Protein AF-A0A093GTI0-F1 (afdb_monomer)

Sequence (47 aa):
KFHLNMRRNFFPVRVAEHWNRLPREAVESPSLETFKTRLDVILGNML

Foldseek 3Di:
DPPPPPDPPPCPPVVVVVLVVDDVCVVPDPVNVVVVVVVVVVVVVVD

Secondary structure (DSSP, 8-state):
-----S-TTHHHHHHHHHHTTS-HHHHT-HHHHHHHHHHHHHHHTT-

Radius of gyration: 12.84 Å; Cα contacts (8 Å, |Δi|>4): 7; chains: 1; bounding box: 26×25×31 Å

pLDDT: mean 71.43, std 11.0, range [54.88, 87.44]

Mean predicted aligned error: 10.6 Å

Organism: NCBI:txid441894

Structure (mmCIF, N/CA/C/O backbone):
data_AF-A0A093GTI0-F1
#
_entry.id   AF-A0A093GTI0-F1
#
loop_
_atom_site.group_PDB
_atom_site.id
_atom_site.type_symbol
_atom_site.label_atom_id
_atom_site.label_alt_id
_atom_site.label_comp_id
_atom_site.label_asym_id
_atom_site.label_entity_id
_atom_site.label_seq_id
_atom_site.pdbx_PDB_ins_code
_atom_site.Cartn_x
_atom_site.Cartn_y
_atom_site.Cartn_z
_atom_site.occupancy
_atom_site.B_iso_or_equiv
_atom_site.auth_seq_id
_atom_site.auth_comp_id
_atom_site.auth_asym_id
_atom_site.auth_atom_id
_atom_site.pdbx_PDB_model_num
ATOM 1 N N . LYS A 1 1 ? 5.060 13.886 -19.190 1.00 55.00 1 LYS A N 1
ATOM 2 C CA . LYS A 1 1 ? 5.430 12.466 -18.966 1.00 55.00 1 LYS A CA 1
ATOM 3 C C . LYS A 1 1 ? 5.913 12.341 -17.526 1.00 55.00 1 LYS A C 1
ATOM 5 O O . LYS A 1 1 ? 7.028 12.747 -17.234 1.00 55.00 1 LYS A O 1
ATOM 10 N N . PHE A 1 2 ? 5.027 11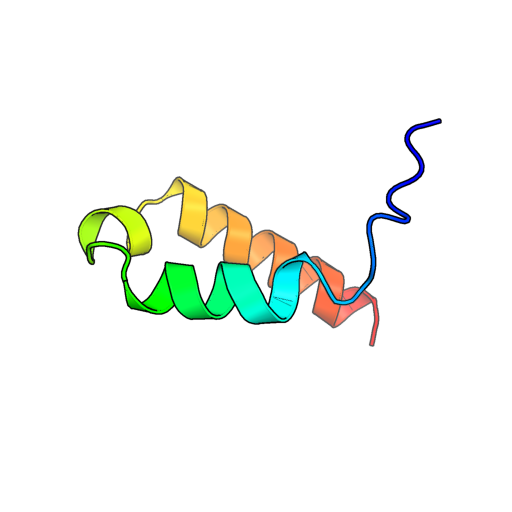.934 -16.615 1.00 57.50 2 PHE A N 1
ATOM 11 C CA . PHE A 1 2 ? 5.341 11.780 -15.192 1.00 57.50 2 PHE A CA 1
ATOM 12 C C . PHE A 1 2 ? 6.294 10.590 -15.044 1.00 57.50 2 PHE A C 1
ATOM 14 O O . PHE A 1 2 ? 5.877 9.442 -15.170 1.00 57.50 2 PHE A O 1
ATOM 21 N N . HIS A 1 3 ? 7.588 10.850 -14.859 1.00 56.16 3 HIS A N 1
ATOM 22 C CA . HIS A 1 3 ? 8.541 9.789 -14.562 1.00 56.16 3 HIS A CA 1
ATOM 23 C C . HIS A 1 3 ? 8.264 9.265 -13.150 1.00 56.16 3 HIS A C 1
ATOM 25 O O . HIS A 1 3 ? 8.750 9.806 -12.161 1.00 56.16 3 HIS A O 1
ATOM 31 N N . LEU A 1 4 ? 7.513 8.164 -13.077 1.00 61.78 4 LEU A N 1
ATOM 32 C CA . LEU A 1 4 ? 7.336 7.282 -11.917 1.00 61.78 4 LEU A CA 1
ATOM 33 C C . LEU A 1 4 ? 8.642 6.549 -11.541 1.00 61.78 4 LEU A C 1
ATOM 35 O O . LEU A 1 4 ? 8.628 5.436 -11.037 1.00 61.78 4 LEU A O 1
ATOM 39 N N . ASN A 1 5 ? 9.796 7.184 -11.747 1.00 57.00 5 ASN A N 1
ATOM 40 C CA . ASN A 1 5 ? 11.082 6.693 -11.265 1.00 57.00 5 ASN A CA 1
ATOM 41 C C . ASN A 1 5 ? 11.358 7.194 -9.833 1.00 57.00 5 ASN A C 1
ATOM 43 O O . ASN A 1 5 ? 12.503 7.431 -9.444 1.00 57.00 5 ASN A O 1
ATOM 47 N N . MET A 1 6 ? 10.300 7.393 -9.037 1.00 55.75 6 MET A N 1
ATOM 48 C CA . MET A 1 6 ? 10.398 7.659 -7.605 1.00 55.75 6 MET A CA 1
ATOM 49 C C . MET A 1 6 ? 10.843 6.371 -6.930 1.00 55.75 6 MET A C 1
ATOM 51 O O . MET A 1 6 ? 10.009 5.616 -6.452 1.00 55.75 6 MET A O 1
ATOM 55 N N . ARG A 1 7 ? 12.159 6.119 -6.962 1.00 56.75 7 ARG A N 1
ATOM 56 C CA . ARG A 1 7 ? 12.900 5.168 -6.128 1.00 56.75 7 ARG A CA 1
ATOM 57 C C . ARG A 1 7 ? 12.064 3.953 -5.731 1.00 56.75 7 ARG A C 1
ATOM 59 O O . ARG A 1 7 ? 11.324 4.012 -4.752 1.00 56.75 7 ARG A O 1
ATOM 66 N N . ARG A 1 8 ? 12.312 2.824 -6.390 1.00 56.12 8 ARG A N 1
ATOM 67 C CA . ARG A 1 8 ? 11.838 1.472 -6.036 1.00 56.12 8 ARG A CA 1
ATOM 68 C C . ARG A 1 8 ? 11.862 1.151 -4.522 1.00 56.12 8 ARG A C 1
ATOM 70 O O . ARG A 1 8 ? 11.148 0.265 -4.087 1.00 56.12 8 ARG A O 1
ATOM 77 N N . ASN A 1 9 ? 12.620 1.907 -3.719 1.00 55.16 9 ASN A N 1
ATOM 78 C CA . ASN A 1 9 ? 12.760 1.804 -2.266 1.00 55.16 9 ASN A CA 1
ATOM 79 C C . ASN A 1 9 ? 11.995 2.844 -1.410 1.00 55.16 9 ASN A C 1
ATOM 81 O O . ASN A 1 9 ? 12.032 2.725 -0.188 1.00 55.16 9 ASN A O 1
ATOM 85 N N . PHE A 1 10 ? 11.328 3.866 -1.964 1.00 54.88 10 PHE A N 1
ATOM 86 C CA . PHE A 1 10 ? 10.634 4.876 -1.138 1.00 54.88 10 PHE A CA 1
ATOM 87 C C . PHE A 1 10 ? 9.275 4.381 -0.631 1.00 54.88 10 PHE A C 1
ATOM 89 O O . PHE A 1 10 ? 8.921 4.624 0.521 1.00 54.88 10 PHE A O 1
ATOM 96 N N . PHE A 1 11 ? 8.542 3.658 -1.479 1.00 58.03 11 PHE A N 1
ATOM 97 C CA . PHE A 1 11 ? 7.258 3.061 -1.126 1.00 58.03 11 PHE A CA 1
ATOM 98 C C . PHE A 1 11 ? 7.373 1.816 -0.226 1.00 58.03 11 PHE A C 1
ATOM 100 O O . PHE A 1 11 ? 6.710 1.797 0.803 1.00 58.03 11 PHE A O 1
ATOM 107 N N . PRO A 1 12 ? 8.209 0.795 -0.497 1.00 60.81 12 PRO A N 1
ATOM 108 C CA . PRO A 1 12 ? 8.052 -0.489 0.191 1.00 60.81 12 PRO A CA 1
ATOM 109 C C . PRO A 1 12 ? 8.446 -0.487 1.671 1.00 60.81 12 PRO A C 1
ATOM 111 O O . PRO A 1 12 ? 7.879 -1.263 2.422 1.00 60.81 12 PRO A O 1
ATOM 114 N N . VAL A 1 13 ? 9.376 0.363 2.122 1.00 62.56 13 VAL A N 1
ATOM 115 C CA . VAL A 1 13 ? 9.851 0.294 3.520 1.00 62.56 13 VAL A CA 1
ATOM 116 C C . VAL A 1 13 ? 9.047 1.215 4.436 1.00 62.56 13 VAL A C 1
ATOM 118 O O . VAL A 1 13 ? 8.497 0.772 5.438 1.00 62.56 13 VAL A O 1
ATOM 121 N N . ARG A 1 14 ? 8.912 2.497 4.074 1.00 62.81 14 ARG A N 1
ATOM 122 C CA . ARG A 1 14 ? 8.229 3.476 4.935 1.00 62.81 14 ARG A CA 1
ATOM 123 C C . ARG A 1 14 ? 6.710 3.387 4.874 1.00 62.81 14 ARG A C 1
ATOM 125 O O . ARG A 1 14 ? 6.061 3.606 5.890 1.00 62.81 14 ARG A O 1
ATOM 132 N N . VAL A 1 15 ? 6.134 3.052 3.715 1.00 63.69 15 VAL A N 1
ATOM 133 C CA . VAL A 1 15 ? 4.674 2.905 3.598 1.00 63.69 15 VAL A CA 1
ATOM 134 C C . VAL A 1 15 ? 4.213 1.603 4.245 1.00 63.69 15 VAL A C 1
ATOM 136 O O . VAL A 1 15 ? 3.169 1.614 4.882 1.00 63.69 15 VAL A O 1
ATOM 139 N N . ALA A 1 16 ? 4.996 0.518 4.167 1.00 64.75 16 ALA A N 1
ATOM 140 C CA . ALA A 1 16 ? 4.679 -0.727 4.870 1.00 64.75 16 ALA A CA 1
ATOM 141 C C . ALA A 1 16 ? 4.746 -0.560 6.396 1.00 64.75 16 ALA A C 1
ATOM 143 O O . ALA A 1 16 ? 3.842 -0.996 7.106 1.00 64.75 16 ALA A O 1
ATOM 144 N N . GLU A 1 17 ? 5.770 0.123 6.916 1.00 67.94 17 GLU A N 1
ATOM 145 C CA . GLU A 1 17 ? 5.848 0.426 8.351 1.00 67.94 17 GLU A CA 1
ATOM 146 C C . GLU A 1 17 ? 4.684 1.323 8.802 1.00 67.94 17 GLU A C 1
ATOM 148 O O . GLU A 1 17 ? 4.072 1.079 9.842 1.00 67.94 17 GLU A O 1
ATOM 153 N N . HIS A 1 18 ? 4.313 2.316 7.988 1.00 67.44 18 HIS A N 1
ATOM 154 C CA . HIS A 1 18 ? 3.165 3.178 8.267 1.00 67.44 18 HIS A CA 1
ATOM 155 C C . HIS A 1 18 ? 1.833 2.419 8.216 1.00 67.44 18 HIS A C 1
ATOM 157 O O . HIS A 1 18 ? 0.966 2.657 9.050 1.00 67.44 18 HIS A O 1
ATOM 163 N N . TRP A 1 19 ? 1.694 1.457 7.303 1.00 73.31 19 TRP A N 1
ATOM 164 C CA . TRP A 1 19 ? 0.521 0.591 7.189 1.00 73.31 19 TRP A CA 1
ATOM 165 C C . TRP A 1 19 ? 0.235 -0.209 8.461 1.00 73.31 19 TRP A C 1
ATOM 167 O O . TRP A 1 19 ? -0.921 -0.348 8.843 1.00 73.31 19 TRP A O 1
ATOM 177 N N . ASN A 1 20 ? 1.279 -0.675 9.155 1.00 70.06 20 ASN A N 1
ATOM 178 C CA . ASN A 1 20 ? 1.145 -1.375 10.437 1.00 70.06 20 ASN A CA 1
ATOM 179 C C . ASN A 1 20 ? 0.699 -0.452 11.589 1.00 70.06 20 ASN A C 1
ATOM 181 O O . ASN A 1 20 ? 0.297 -0.936 12.644 1.00 70.06 20 ASN A O 1
ATOM 185 N N . ARG A 1 21 ? 0.776 0.873 11.403 1.00 80.62 21 ARG A N 1
ATOM 186 C CA . ARG A 1 21 ? 0.364 1.892 12.384 1.00 80.62 21 ARG A CA 1
ATOM 187 C C . ARG A 1 21 ? -0.985 2.529 12.044 1.00 80.62 21 ARG A C 1
ATOM 189 O O . ARG A 1 21 ? -1.447 3.380 12.802 1.00 80.62 21 ARG A O 1
ATOM 196 N N . LEU A 1 22 ? -1.606 2.155 10.922 1.00 77.50 22 LEU A N 1
ATOM 197 C CA . LEU A 1 22 ? -2.913 2.676 10.535 1.00 77.50 22 LEU A CA 1
ATOM 198 C C . LEU A 1 22 ? -4.031 2.011 11.353 1.00 77.50 22 LEU A C 1
ATOM 200 O O . LEU A 1 22 ? -3.981 0.805 11.604 1.00 77.50 22 LEU A O 1
ATOM 204 N N . PRO A 1 23 ? -5.062 2.775 11.756 1.00 78.38 23 PRO A N 1
ATOM 205 C CA . PRO A 1 23 ? -6.222 2.216 12.432 1.00 78.38 23 PRO A CA 1
ATOM 206 C C . PRO A 1 23 ? -6.957 1.234 11.514 1.00 78.38 23 PRO A C 1
ATOM 208 O O . PRO A 1 23 ? -7.035 1.433 10.300 1.00 78.38 23 PRO A O 1
ATOM 211 N N . ARG A 1 24 ? -7.532 0.184 12.110 1.00 77.44 24 ARG A N 1
ATOM 212 C CA . ARG A 1 24 ? -8.195 -0.915 11.390 1.00 77.44 24 ARG A CA 1
ATOM 213 C C . ARG A 1 24 ? -9.283 -0.425 10.430 1.00 77.44 24 ARG A C 1
ATOM 215 O O . ARG A 1 24 ? -9.377 -0.930 9.327 1.00 77.44 24 ARG A O 1
ATOM 222 N N . GLU A 1 25 ? -10.013 0.622 10.801 1.00 76.25 25 GLU A N 1
ATOM 223 C CA . GLU A 1 25 ? -11.045 1.243 9.960 1.00 76.25 25 GLU A CA 1
ATOM 224 C C . GLU A 1 25 ? -10.479 1.913 8.697 1.00 76.25 25 GLU A C 1
ATOM 226 O O . GLU A 1 25 ? -11.059 1.807 7.619 1.00 76.25 25 GLU A O 1
ATOM 231 N N . ALA A 1 26 ? -9.301 2.542 8.787 1.00 72.62 26 ALA A N 1
ATOM 232 C CA . ALA A 1 26 ? -8.621 3.069 7.605 1.00 72.62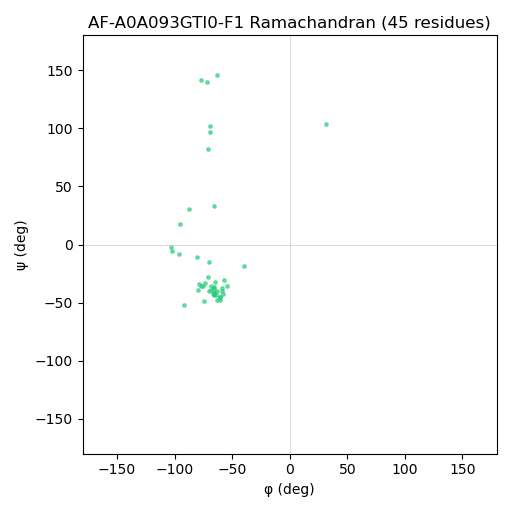 26 ALA A CA 1
ATOM 233 C C . ALA A 1 26 ? -8.134 1.926 6.700 1.00 72.62 26 ALA A C 1
ATOM 235 O O . ALA A 1 26 ? -8.186 2.051 5.476 1.00 72.62 26 ALA A O 1
ATOM 236 N N . VAL 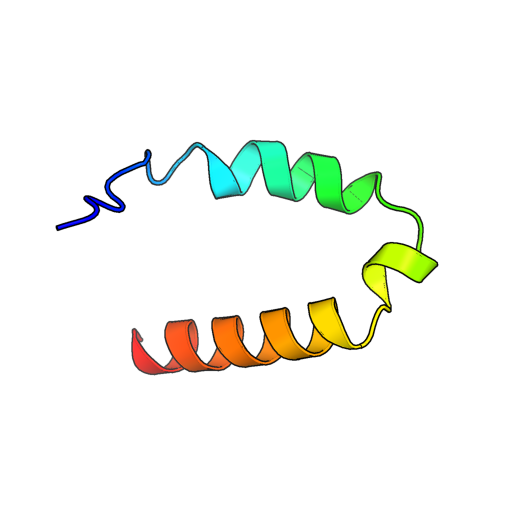A 1 27 ? -7.708 0.812 7.310 1.00 71.94 27 VAL A N 1
ATOM 237 C CA . VAL A 1 27 ? -7.222 -0.405 6.640 1.00 71.94 27 VAL A CA 1
ATOM 238 C C . VAL A 1 27 ? -8.344 -1.231 5.985 1.00 71.94 27 VAL A C 1
ATOM 240 O O . VAL A 1 27 ? -8.124 -1.831 4.935 1.00 71.94 27 VAL A O 1
ATOM 243 N N . GLU A 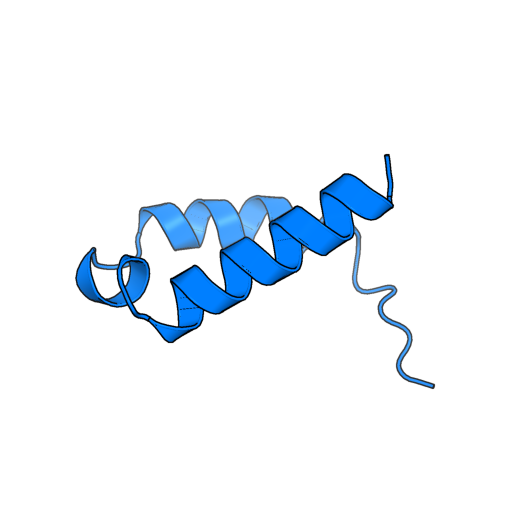1 28 ? -9.538 -1.249 6.568 1.00 78.06 28 GLU A N 1
ATOM 244 C CA . GLU A 1 28 ? -10.726 -1.964 6.071 1.00 78.06 28 GLU A CA 1
ATOM 245 C C . GLU A 1 28 ? -11.647 -1.054 5.241 1.00 78.06 28 GLU A C 1
ATOM 247 O O . GLU A 1 28 ? -12.813 -1.361 5.004 1.00 78.06 28 GLU A O 1
ATOM 252 N N . SER A 1 29 ? -11.136 0.089 4.777 1.00 84.88 29 SER A N 1
ATOM 253 C CA . SER A 1 29 ? -11.919 0.986 3.936 1.00 84.88 29 SER A CA 1
ATOM 254 C C . SER A 1 29 ? -12.128 0.402 2.524 1.00 84.88 29 SER A C 1
ATOM 256 O O . SER A 1 29 ? -11.183 -0.121 1.919 1.00 84.88 29 SER A O 1
ATOM 258 N N . PRO A 1 30 ? -13.329 0.557 1.927 1.00 81.94 30 PRO A N 1
ATOM 259 C CA . PRO A 1 30 ? -13.639 0.022 0.594 1.00 81.94 30 PRO A CA 1
ATOM 260 C C . PRO A 1 30 ? -12.692 0.514 -0.511 1.00 81.94 30 PRO A C 1
ATOM 262 O O . PRO A 1 30 ? -12.422 -0.182 -1.493 1.00 81.94 30 PRO A O 1
ATOM 265 N N . SER A 1 31 ? -12.164 1.731 -0.353 1.00 81.88 31 SER A N 1
ATOM 266 C CA . SER A 1 31 ? -11.213 2.338 -1.286 1.00 81.88 31 SER A CA 1
ATOM 267 C C . SER A 1 31 ? -9.860 1.624 -1.278 1.00 81.88 31 SER A C 1
ATOM 269 O O . SER A 1 31 ? -9.261 1.430 -2.337 1.00 81.88 31 SER A O 1
ATOM 271 N N . LEU A 1 32 ? -9.390 1.204 -0.105 1.00 81.06 32 LEU A N 1
ATOM 272 C CA . LEU A 1 32 ? -8.108 0.536 0.075 1.00 81.06 32 LEU A CA 1
ATOM 273 C C . LEU A 1 32 ? -8.159 -0.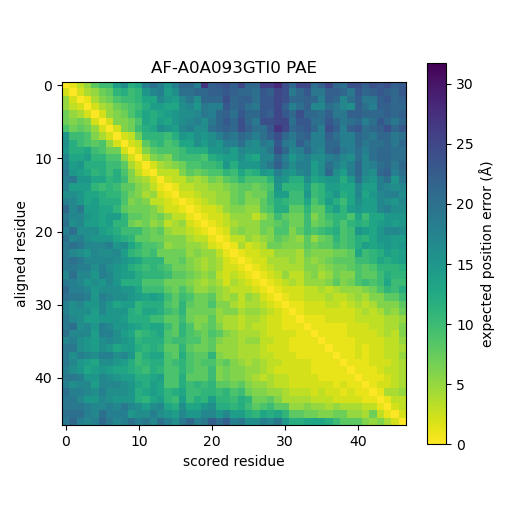926 -0.364 1.00 81.06 32 LEU A C 1
ATOM 275 O O . LEU A 1 32 ? -7.197 -1.423 -0.947 1.00 81.06 32 LEU A O 1
ATOM 279 N N . GLU A 1 33 ? -9.288 -1.592 -0.135 1.00 84.06 33 GLU A N 1
ATOM 280 C CA . GLU A 1 33 ? -9.545 -2.941 -0.639 1.00 84.06 33 GLU A CA 1
ATOM 281 C C . GLU A 1 33 ? -9.561 -2.946 -2.174 1.00 84.06 33 GLU A C 1
ATOM 283 O O . GLU A 1 33 ? -8.800 -3.681 -2.801 1.00 84.06 33 GLU A O 1
ATOM 288 N N . THR A 1 34 ? -10.281 -1.997 -2.783 1.00 85.94 34 THR A N 1
ATOM 289 C CA . THR A 1 34 ? -10.267 -1.781 -4.241 1.00 85.94 34 THR A CA 1
ATOM 290 C C . THR A 1 34 ? -8.858 -1.479 -4.765 1.00 85.94 34 THR A C 1
ATOM 292 O O . THR A 1 34 ? -8.467 -1.947 -5.839 1.00 85.94 34 THR A O 1
ATO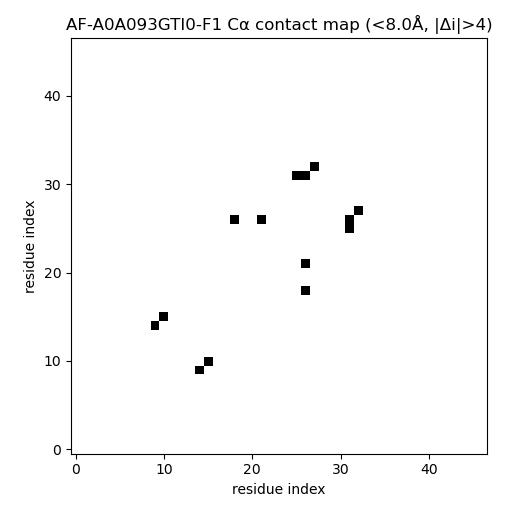M 295 N N . PHE A 1 35 ? -8.073 -0.690 -4.025 1.00 83.19 35 PHE A N 1
ATOM 296 C CA . PHE A 1 35 ? -6.690 -0.382 -4.386 1.00 83.19 35 PHE A CA 1
ATOM 297 C C . PHE A 1 35 ? -5.790 -1.623 -4.323 1.00 83.19 35 PHE A C 1
ATOM 299 O O . PHE A 1 35 ? -5.021 -1.854 -5.255 1.00 83.19 35 PHE A O 1
ATOM 306 N N . LYS A 1 36 ? -5.926 -2.458 -3.284 1.00 82.56 36 LYS A N 1
ATOM 307 C CA . LYS A 1 36 ? -5.224 -3.745 -3.163 1.00 82.56 36 LYS A CA 1
ATOM 308 C C . LYS A 1 36 ? -5.570 -4.687 -4.308 1.00 82.56 36 LYS A C 1
ATOM 310 O O . LYS A 1 36 ? -4.648 -5.194 -4.933 1.00 82.56 36 LYS A O 1
ATOM 315 N N . THR A 1 37 ? -6.850 -4.861 -4.642 1.00 87.44 37 THR A N 1
ATOM 316 C CA . THR A 1 37 ? -7.270 -5.711 -5.771 1.00 87.44 37 THR A CA 1
ATOM 317 C C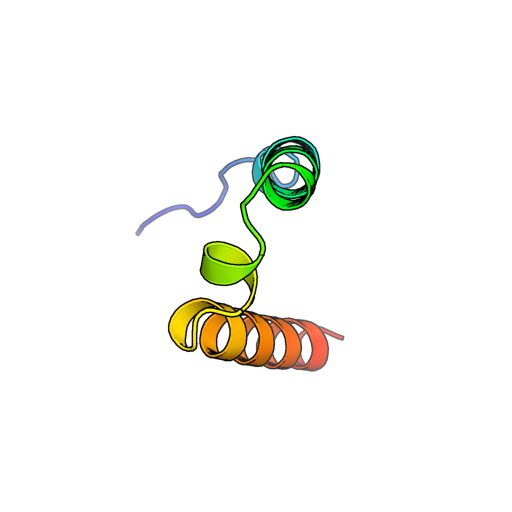 . THR A 1 37 ? -6.649 -5.239 -7.084 1.00 87.44 37 THR A C 1
ATOM 319 O O . THR A 1 37 ? -6.155 -6.042 -7.868 1.00 87.44 37 THR A O 1
ATOM 322 N N . ARG A 1 38 ? -6.618 -3.923 -7.327 1.00 85.31 38 ARG A N 1
ATOM 323 C CA . ARG A 1 38 ? -5.986 -3.362 -8.531 1.00 85.31 38 ARG A CA 1
ATOM 324 C C . ARG A 1 38 ? -4.478 -3.591 -8.556 1.00 85.31 38 ARG A C 1
ATOM 326 O O . ARG A 1 38 ? -3.942 -3.904 -9.614 1.00 85.31 38 ARG A O 1
ATOM 333 N N . LEU A 1 39 ? -3.799 -3.435 -7.419 1.00 84.38 39 LEU A N 1
ATOM 334 C CA . LEU A 1 39 ? -2.370 -3.730 -7.313 1.00 84.38 39 LEU A CA 1
ATOM 335 C C . LEU A 1 39 ? -2.077 -5.212 -7.546 1.00 84.38 39 LEU A C 1
ATOM 337 O O . LEU A 1 39 ? -1.141 -5.519 -8.276 1.00 84.38 39 LEU A O 1
ATOM 341 N N . ASP A 1 40 ? -2.881 -6.101 -6.970 1.00 83.50 40 ASP A N 1
ATOM 342 C CA . ASP A 1 40 ? -2.743 -7.551 -7.115 1.00 83.50 40 ASP A CA 1
ATOM 343 C C . ASP A 1 40 ? -2.881 -7.978 -8.583 1.00 83.50 40 ASP A C 1
ATOM 345 O O . ASP A 1 40 ? -2.012 -8.662 -9.113 1.00 83.50 40 ASP A O 1
ATOM 349 N N . VAL A 1 41 ? -3.879 -7.438 -9.293 1.00 87.06 41 VAL A N 1
ATOM 350 C CA . VAL A 1 41 ? -4.053 -7.650 -10.740 1.00 87.06 41 VAL A CA 1
ATOM 351 C C . VAL A 1 41 ? -2.849 -7.143 -11.539 1.00 87.06 41 VAL A C 1
ATOM 353 O O . VAL A 1 41 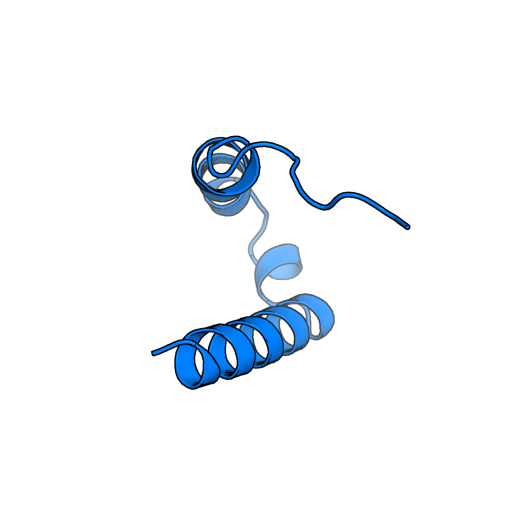? -2.376 -7.825 -12.442 1.00 87.06 41 VAL A O 1
ATOM 356 N N . ILE A 1 42 ? -2.330 -5.951 -11.235 1.00 84.00 42 ILE A N 1
ATOM 357 C CA . ILE A 1 42 ? -1.175 -5.393 -11.956 1.00 84.00 42 ILE A CA 1
ATOM 358 C C . ILE A 1 42 ? 0.086 -6.231 -11.709 1.00 84.00 42 ILE A C 1
ATOM 360 O O . ILE A 1 42 ? 0.842 -6.475 -12.646 1.00 84.00 42 ILE A O 1
ATOM 364 N N . LEU A 1 43 ? 0.308 -6.671 -10.468 1.00 76.94 43 LEU A N 1
ATOM 365 C CA . LEU A 1 43 ? 1.458 -7.493 -10.091 1.00 76.94 43 LEU A CA 1
ATOM 366 C C . LEU A 1 43 ? 1.358 -8.910 -10.665 1.00 76.94 43 LEU A C 1
ATOM 368 O O . LEU A 1 43 ? 2.357 -9.418 -11.165 1.00 76.94 43 LEU A O 1
ATOM 372 N N . GLY A 1 44 ? 0.166 -9.509 -10.661 1.00 75.94 44 GLY A N 1
ATOM 373 C CA . GLY A 1 44 ? -0.101 -10.800 -11.295 1.00 75.94 44 GLY A CA 1
ATOM 374 C C . GLY A 1 44 ? 0.049 -10.763 -12.816 1.00 75.94 44 GLY A C 1
ATOM 375 O O . GLY A 1 44 ? 0.502 -11.735 -13.398 1.00 75.94 44 GLY A O 1
ATOM 376 N N . ASN A 1 45 ? -0.251 -9.627 -13.454 1.00 74.12 45 ASN A N 1
ATOM 377 C CA . ASN A 1 45 ? -0.028 -9.424 -14.892 1.00 74.12 45 ASN A CA 1
ATOM 378 C C . ASN A 1 45 ? 1.431 -9.074 -15.253 1.00 74.12 45 ASN A C 1
ATOM 380 O O . ASN A 1 45 ? 1.762 -9.005 -16.436 1.00 74.12 45 ASN A O 1
ATOM 384 N N . MET A 1 46 ? 2.281 -8.768 -14.265 1.00 66.25 46 MET A N 1
ATOM 385 C CA . MET A 1 46 ? 3.715 -8.496 -14.454 1.00 66.25 46 MET A CA 1
ATOM 386 C C . MET A 1 46 ? 4.612 -9.720 -14.201 1.00 66.25 46 MET A C 1
ATOM 388 O O . MET A 1 46 ? 5.817 -9.627 -14.450 1.00 66.25 46 MET A O 1
ATOM 392 N N . LEU A 1 47 ? 4.047 -10.816 -13.689 1.00 56.47 47 LEU A N 1
ATOM 393 C CA . LEU A 1 47 ? 4.682 -12.131 -13.552 1.00 56.47 47 LEU A CA 1
ATOM 394 C C . LEU A 1 47 ? 4.429 -12.975 -14.804 1.00 56.47 47 LEU A C 1
ATOM 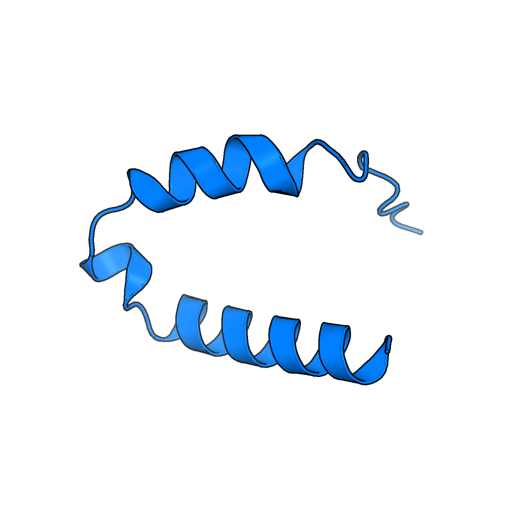396 O O . LEU A 1 47 ? 5.370 -13.703 -15.188 1.00 56.47 47 LEU A O 1
#

Solvent-accessible surface area (backbone atoms only — not comparable to full-atom values): 2988 Å² total; per-residue (Å²): 134,86,76,83,76,72,47,93,67,61,56,65,57,58,49,50,58,48,56,76,71,52,56,66,69,70,66,68,27,73,68,50,48,54,49,48,54,52,49,51,54,54,54,62,74,72,108